Protein AF-A0A0M3KJA6-F1 (afdb_monomer_lite)

Secondary structure (DSSP, 8-state):
--S--B-TTS-BSS--GGGGHHHHHHHHHHHTTS-TTSEEEETTEEEE-GGGG---TTHHHHHHHHHHTSTT--HHHHHHHHHHHHHHHT--

Radius of gyration: 15.73 Å; chains: 1; bounding box: 39×38×36 Å

Structure (mmCIF, N/CA/C/O backbone):
data_AF-A0A0M3KJA6-F1
#
_entry.id   AF-A0A0M3KJA6-F1
#
loop_
_atom_site.group_PDB
_atom_site.id
_atom_site.type_symbol
_atom_site.label_atom_id
_atom_site.label_alt_id
_atom_site.label_comp_id
_atom_site.label_asym_id
_atom_site.label_entity_id
_atom_site.label_seq_id
_atom_site.pdbx_PDB_ins_code
_atom_site.Cartn_x
_atom_site.Cartn_y
_atom_site.Cartn_z
_atom_site.occupancy
_atom_site.B_iso_or_equiv
_atom_site.auth_seq_id
_atom_site.auth_comp_id
_atom_site.auth_asym_id
_atom_site.auth_atom_id
_atom_site.pdbx_PDB_model_num
ATOM 1 N N . MET A 1 1 ? 0.710 10.477 2.610 1.00 83.56 1 MET A N 1
ATOM 2 C CA . MET A 1 1 ? 0.606 9.178 3.312 1.00 83.56 1 MET A CA 1
ATOM 3 C C . MET A 1 1 ? 0.360 9.457 4.786 1.00 83.56 1 MET A C 1
ATOM 5 O O . MET A 1 1 ? 1.062 10.300 5.327 1.00 83.56 1 MET A O 1
ATOM 9 N N . ASN A 1 2 ? -0.626 8.812 5.413 1.00 89.94 2 ASN A N 1
ATOM 10 C CA . ASN A 1 2 ? -0.888 8.951 6.849 1.00 89.94 2 ASN A CA 1
ATOM 11 C C . ASN A 1 2 ? -0.806 7.572 7.518 1.00 89.94 2 ASN A C 1
ATOM 13 O O . ASN A 1 2 ? -1.719 6.770 7.368 1.00 89.94 2 ASN A O 1
ATOM 17 N N . LEU A 1 3 ? 0.293 7.307 8.227 1.00 90.25 3 LEU A N 1
ATOM 18 C CA . LEU A 1 3 ? 0.541 6.033 8.919 1.00 90.25 3 LEU A CA 1
ATOM 19 C C . LEU A 1 3 ? -0.033 5.997 10.341 1.00 90.25 3 LEU A C 1
ATOM 21 O O . LEU A 1 3 ? -0.015 4.955 10.983 1.00 90.25 3 LEU A O 1
ATOM 25 N N . PHE A 1 4 ? -0.512 7.137 10.841 1.00 94.06 4 PHE A N 1
ATOM 26 C CA . PHE A 1 4 ? -0.905 7.324 12.238 1.00 94.06 4 PHE A CA 1
ATOM 27 C C . PHE A 1 4 ? -2.393 7.642 12.372 1.00 94.06 4 PHE A C 1
ATOM 29 O O . PHE A 1 4 ? -2.821 8.224 13.369 1.00 94.06 4 PHE A O 1
ATOM 36 N N . LEU A 1 5 ? -3.184 7.293 11.353 1.00 93.25 5 LEU A N 1
ATOM 37 C CA . LEU A 1 5 ? -4.629 7.438 11.405 1.00 93.25 5 LEU A CA 1
ATOM 38 C C . LEU A 1 5 ? -5.176 6.578 12.548 1.00 93.25 5 LEU A C 1
ATOM 40 O O . LEU A 1 5 ? -4.901 5.378 12.620 1.00 93.25 5 LEU A O 1
ATOM 44 N N . LYS A 1 6 ? -5.934 7.216 13.440 1.00 93.75 6 LYS A N 1
ATOM 45 C CA . LYS A 1 6 ? -6.553 6.564 14.590 1.00 93.75 6 LYS A CA 1
ATOM 46 C C . LYS A 1 6 ? -8.046 6.373 14.375 1.00 93.75 6 LYS A C 1
ATOM 48 O O . LYS A 1 6 ? -8.716 7.262 13.848 1.00 93.75 6 LYS A O 1
ATOM 53 N N . ARG A 1 7 ? -8.546 5.237 14.853 1.00 93.88 7 ARG A N 1
ATOM 54 C CA . ARG A 1 7 ? -9.969 4.961 15.059 1.00 93.88 7 ARG A CA 1
ATOM 55 C C . ARG A 1 7 ? -10.495 5.726 16.273 1.00 93.88 7 ARG A C 1
ATOM 57 O O . ARG A 1 7 ? -9.735 6.257 17.084 1.00 93.88 7 ARG A O 1
ATOM 64 N N . SER A 1 8 ? -11.818 5.741 16.424 1.00 96.12 8 SER A N 1
ATOM 65 C CA . SER A 1 8 ? -12.500 6.334 17.584 1.00 96.12 8 SER A CA 1
ATOM 66 C C . SER A 1 8 ? -12.126 5.680 18.920 1.00 96.12 8 SER A C 1
ATOM 68 O O . SER A 1 8 ? -12.278 6.302 19.964 1.00 96.12 8 SER A O 1
ATOM 70 N N . ASP A 1 9 ? -11.634 4.441 18.896 1.00 95.50 9 ASP A N 1
ATOM 71 C CA . ASP A 1 9 ? -11.185 3.672 20.063 1.00 95.50 9 ASP A CA 1
ATOM 72 C C . ASP A 1 9 ? -9.681 3.845 20.373 1.00 95.50 9 ASP A C 1
ATOM 74 O O . ASP A 1 9 ? -9.120 3.089 21.162 1.00 95.50 9 ASP A O 1
ATOM 78 N N . ASN A 1 10 ? -9.018 4.840 19.767 1.00 93.00 10 ASN A N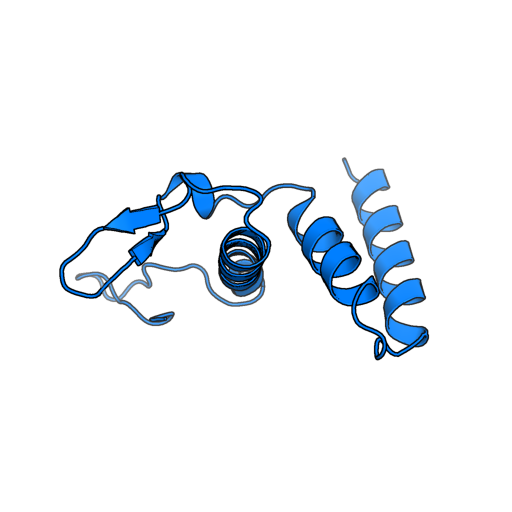 1
ATOM 79 C CA . ASN A 1 10 ? -7.576 5.101 19.868 1.00 93.00 10 ASN A CA 1
ATOM 80 C C . ASN A 1 10 ? -6.652 4.005 19.301 1.00 93.00 10 ASN A C 1
ATOM 82 O O . ASN A 1 10 ? -5.433 4.106 19.475 1.00 93.00 10 ASN A O 1
ATOM 86 N N . THR A 1 11 ? -7.177 3.011 18.582 1.00 92.88 11 THR A N 1
ATOM 87 C CA . THR A 1 11 ? -6.353 2.050 17.833 1.00 92.88 11 THR A CA 1
ATOM 88 C C . THR A 1 11 ? -5.898 2.627 16.491 1.00 92.88 11 THR A C 1
ATOM 90 O O . THR A 1 11 ? -6.492 3.575 15.968 1.00 92.88 11 THR A O 1
ATOM 93 N N . TYR A 1 12 ? -4.808 2.091 15.936 1.00 92.81 12 TYR A N 1
ATOM 94 C CA . TYR A 1 12 ? -4.312 2.497 14.621 1.00 92.81 12 TYR A CA 1
ATOM 95 C C . TYR A 1 12 ? -5.033 1.740 13.507 1.00 92.81 12 TYR A C 1
ATOM 97 O O . TYR A 1 12 ? -5.208 0.527 13.580 1.00 92.81 12 TYR A O 1
ATOM 105 N N . GLU A 1 13 ? -5.394 2.461 12.447 1.00 90.94 13 GLU A N 1
ATOM 106 C CA . GLU A 1 13 ? -5.968 1.883 11.222 1.00 90.94 13 GLU A CA 1
ATOM 107 C C . GLU A 1 13 ? -4.957 1.056 10.417 1.00 90.94 13 GLU A C 1
ATOM 109 O O . GLU A 1 13 ? -5.330 0.201 9.618 1.00 90.94 13 GLU A O 1
ATOM 114 N N . TRP A 1 14 ? -3.664 1.320 10.611 1.00 90.75 14 TRP A N 1
ATOM 115 C CA . TRP A 1 14 ? -2.582 0.714 9.849 1.00 90.75 14 TRP A CA 1
ATOM 116 C C . TRP A 1 14 ? -1.616 -0.039 10.774 1.00 90.75 14 TRP A C 1
ATOM 118 O O . TRP A 1 14 ? -1.217 0.525 11.795 1.00 90.75 14 TRP A O 1
ATOM 128 N N . PRO A 1 15 ? -1.192 -1.273 10.429 1.00 89.75 15 PRO A N 1
ATOM 129 C CA . PRO A 1 15 ? -0.284 -2.066 11.264 1.00 89.75 15 PRO A CA 1
ATOM 130 C C . PRO A 1 15 ? 1.111 -1.440 11.438 1.00 89.75 15 PRO A C 1
ATOM 132 O O . PRO A 1 15 ? 1.732 -1.607 12.486 1.00 89.75 15 PRO A O 1
ATOM 135 N N . GLY A 1 16 ? 1.597 -0.674 10.455 1.00 88.62 16 GLY A N 1
ATOM 136 C CA . GLY A 1 16 ? 2.876 0.038 10.540 1.00 88.62 16 GLY A CA 1
ATOM 137 C C . GLY A 1 16 ? 4.118 -0.847 10.364 1.00 88.62 16 GLY A C 1
ATOM 138 O O . GLY A 1 16 ? 4.064 -1.936 9.803 1.00 88.62 16 GLY A O 1
ATOM 139 N N . TYR A 1 17 ? 5.275 -0.360 10.825 1.00 88.94 17 TYR A N 1
ATOM 140 C CA . TYR A 1 17 ? 6.559 -1.080 10.779 1.00 88.94 17 TYR A CA 1
ATOM 141 C C . TYR A 1 17 ? 6.913 -1.636 9.384 1.00 88.94 17 TYR A C 1
ATOM 143 O O . TYR A 1 17 ? 6.976 -0.874 8.417 1.00 88.94 17 TYR A O 1
ATOM 151 N N . GLY A 1 18 ? 7.171 -2.945 9.279 1.00 83.25 18 GLY A N 1
ATOM 152 C CA . GLY A 1 18 ? 7.508 -3.623 8.028 1.00 83.25 18 GLY A CA 1
ATOM 153 C C . GLY A 1 18 ? 6.386 -3.566 6.993 1.00 83.25 18 GLY A C 1
ATOM 154 O O . GLY A 1 18 ? 6.671 -3.530 5.801 1.00 83.25 18 GLY A O 1
ATOM 155 N N . ASP A 1 19 ? 5.125 -3.442 7.415 1.00 86.44 19 ASP A N 1
ATOM 156 C CA . ASP A 1 19 ? 3.987 -3.366 6.496 1.00 86.44 19 ASP A CA 1
ATOM 157 C C . ASP A 1 19 ? 3.957 -2.070 5.691 1.00 86.44 19 ASP A C 1
ATOM 159 O O . ASP A 1 19 ? 3.352 -2.026 4.621 1.00 86.44 19 ASP A O 1
ATOM 163 N N . ASN A 1 20 ? 4.691 -1.039 6.119 1.00 89.50 20 ASN A N 1
ATOM 164 C CA . ASN A 1 20 ? 4.861 0.191 5.343 1.00 89.50 20 ASN A CA 1
ATOM 165 C C . ASN A 1 20 ? 5.441 -0.075 3.944 1.00 89.50 20 ASN A C 1
ATOM 167 O O . ASN A 1 20 ? 5.208 0.711 3.025 1.00 89.50 20 ASN A O 1
ATOM 171 N N . ILE A 1 21 ? 6.143 -1.199 3.756 1.00 86.81 21 ILE A N 1
ATOM 172 C CA . ILE A 1 21 ? 6.696 -1.612 2.465 1.00 86.81 21 ILE A CA 1
ATOM 173 C C . ILE A 1 21 ? 5.614 -1.789 1.385 1.00 86.81 21 ILE A C 1
ATOM 175 O O . ILE A 1 21 ? 5.863 -1.500 0.217 1.00 86.81 21 ILE A O 1
ATOM 179 N N . ARG A 1 22 ? 4.383 -2.156 1.780 1.00 88.12 22 ARG A N 1
ATOM 180 C CA . ARG A 1 22 ? 3.219 -2.304 0.886 1.00 88.12 22 ARG A CA 1
ATOM 181 C C . ARG A 1 22 ? 2.841 -0.982 0.212 1.00 88.12 22 ARG A C 1
ATOM 183 O O . ARG A 1 22 ? 2.337 -0.967 -0.905 1.00 88.12 22 ARG A O 1
ATOM 190 N N . ILE A 1 23 ? 3.104 0.146 0.876 1.00 90.69 23 ILE A N 1
ATOM 191 C CA . ILE A 1 23 ? 2.807 1.470 0.321 1.00 90.69 23 ILE A CA 1
ATOM 192 C C . ILE A 1 23 ? 3.816 1.826 -0.769 1.00 90.69 23 ILE A C 1
ATOM 194 O O . ILE A 1 23 ? 3.433 2.322 -1.827 1.00 90.69 23 ILE A O 1
ATOM 198 N N . PHE A 1 24 ? 5.099 1.545 -0.537 1.00 88.25 24 PHE A N 1
ATOM 199 C CA . PHE A 1 24 ? 6.139 1.756 -1.544 1.00 88.25 24 PHE A CA 1
ATOM 200 C C . PHE A 1 24 ? 5.943 0.850 -2.755 1.00 88.25 24 PHE A C 1
ATOM 202 O O . PHE A 1 24 ? 6.060 1.320 -3.883 1.00 88.25 24 PHE A O 1
ATOM 209 N N . ASP A 1 25 ? 5.562 -0.406 -2.530 1.00 86.31 25 ASP A N 1
ATOM 210 C CA . ASP A 1 25 ? 5.172 -1.325 -3.595 1.00 86.31 25 ASP A CA 1
ATOM 211 C C . ASP A 1 25 ? 4.081 -0.743 -4.505 1.00 86.31 25 ASP A C 1
ATOM 213 O O . ASP A 1 25 ? 4.229 -0.703 -5.729 1.00 86.31 25 ASP A O 1
ATOM 217 N N . TRP A 1 26 ? 3.004 -0.230 -3.902 1.00 88.56 26 TRP A N 1
ATOM 218 C CA . TRP A 1 26 ? 1.906 0.388 -4.638 1.00 88.56 26 TRP A CA 1
ATOM 219 C C . TRP A 1 26 ? 2.360 1.618 -5.435 1.00 88.56 26 TRP A C 1
ATOM 221 O O . TRP A 1 26 ? 1.995 1.770 -6.603 1.00 88.56 26 TRP A O 1
ATOM 231 N N . ILE A 1 27 ? 3.193 2.478 -4.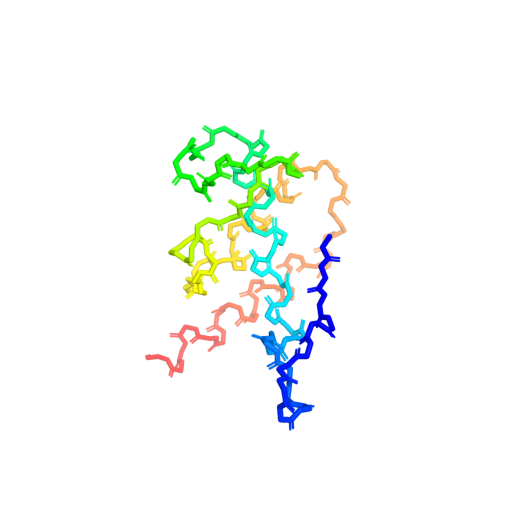838 1.00 88.75 27 ILE A N 1
ATOM 232 C CA . ILE A 1 27 ? 3.753 3.653 -5.522 1.00 88.75 27 ILE A CA 1
ATOM 233 C C . ILE A 1 27 ? 4.581 3.223 -6.739 1.00 88.75 27 ILE A C 1
ATOM 235 O O . ILE A 1 27 ? 4.410 3.788 -7.819 1.00 88.75 27 ILE A O 1
ATOM 239 N N . ILE A 1 28 ? 5.445 2.216 -6.591 1.00 85.19 28 ILE A N 1
ATOM 240 C CA . ILE A 1 28 ? 6.302 1.721 -7.674 1.00 85.19 28 ILE A CA 1
ATOM 241 C C . ILE A 1 28 ? 5.448 1.176 -8.825 1.00 85.19 28 ILE A C 1
ATOM 243 O O . ILE A 1 28 ? 5.614 1.631 -9.955 1.00 85.19 28 ILE A O 1
ATOM 247 N N . ARG A 1 29 ? 4.464 0.310 -8.540 1.00 84.12 29 ARG A N 1
ATOM 248 C CA . ARG A 1 29 ? 3.536 -0.251 -9.550 1.00 84.12 29 ARG A CA 1
ATOM 249 C C . ARG A 1 29 ? 2.778 0.827 -10.327 1.00 84.12 29 ARG A C 1
ATOM 251 O O . ARG A 1 29 ? 2.504 0.683 -11.518 1.00 84.12 29 ARG A O 1
ATOM 258 N N . ARG A 1 30 ? 2.440 1.933 -9.659 1.00 87.62 30 ARG A N 1
ATOM 259 C CA . ARG A 1 30 ? 1.781 3.095 -10.272 1.00 87.62 30 ARG A CA 1
ATOM 260 C C . ARG A 1 30 ? 2.718 3.888 -11.186 1.00 87.62 30 ARG A C 1
ATOM 262 O O . ARG A 1 30 ? 2.255 4.405 -12.201 1.00 87.62 30 ARG A O 1
ATOM 269 N N . LEU A 1 31 ? 3.998 4.001 -10.833 1.00 85.56 31 LEU A N 1
ATOM 270 C CA . LEU A 1 31 ? 5.002 4.725 -11.619 1.00 85.56 31 LEU A CA 1
ATOM 271 C C . LEU A 1 31 ? 5.504 3.921 -12.822 1.00 85.56 31 LEU A C 1
ATOM 273 O O . LEU A 1 31 ? 5.777 4.513 -13.862 1.00 85.56 31 LEU A O 1
ATOM 277 N N . THR A 1 32 ? 5.583 2.592 -12.716 1.00 80.12 32 THR A N 1
ATOM 278 C CA . THR A 1 32 ? 6.043 1.723 -13.816 1.00 80.12 32 THR A CA 1
ATOM 279 C C . THR A 1 32 ? 4.958 1.375 -14.829 1.00 80.12 32 THR A C 1
ATOM 281 O O . THR A 1 32 ? 5.229 0.687 -15.804 1.00 80.12 32 THR A O 1
ATOM 284 N N . ALA A 1 33 ? 3.745 1.906 -14.640 1.00 66.44 33 ALA A N 1
ATOM 285 C CA . ALA A 1 33 ? 2.576 1.713 -15.499 1.00 66.44 33 ALA A CA 1
ATOM 286 C C . ALA A 1 33 ? 2.091 0.255 -15.645 1.00 66.44 33 ALA A C 1
ATOM 288 O O . ALA A 1 33 ? 1.230 0.001 -16.491 1.00 66.44 33 ALA A O 1
ATOM 289 N N . ASP A 1 34 ? 2.559 -0.662 -14.789 1.00 65.44 34 ASP A N 1
ATOM 290 C CA . ASP A 1 34 ? 2.164 -2.077 -14.809 1.00 65.44 34 ASP A CA 1
ATOM 291 C C . ASP A 1 34 ? 0.682 -2.273 -14.461 1.00 65.44 34 ASP A C 1
ATOM 293 O O . ASP A 1 34 ? 0.032 -3.177 -14.982 1.00 65.44 34 ASP A O 1
ATOM 297 N N . GLU A 1 35 ? 0.100 -1.405 -13.622 1.00 66.44 35 GLU A N 1
ATOM 298 C CA . GLU A 1 35 ? -1.280 -1.582 -13.163 1.00 66.44 35 GLU A CA 1
ATOM 299 C C . GLU A 1 35 ? -2.055 -0.262 -13.018 1.00 66.44 35 GLU A C 1
ATOM 301 O O . GLU A 1 35 ? -1.966 0.461 -12.020 1.00 66.44 35 GLU A O 1
ATOM 306 N N . LYS A 1 36 ? -2.896 0.040 -14.016 1.00 69.38 36 LYS A N 1
ATOM 307 C CA . LYS A 1 36 ? -3.734 1.255 -14.039 1.00 69.38 36 LYS A CA 1
ATOM 308 C C . LYS A 1 36 ? -4.927 1.205 -13.071 1.00 69.38 36 LYS A C 1
ATOM 310 O O . LYS A 1 36 ? -5.408 2.263 -12.672 1.00 69.38 36 LYS A O 1
ATOM 315 N N . ASN A 1 37 ? -5.350 0.011 -12.642 1.00 79.94 37 ASN A N 1
ATOM 316 C CA . ASN A 1 37 ? -6.557 -0.219 -11.832 1.00 79.94 37 ASN A CA 1
ATOM 317 C C . ASN A 1 37 ? -6.292 -0.417 -10.327 1.00 79.94 37 ASN A C 1
ATOM 319 O O . ASN A 1 37 ? -7.088 -1.033 -9.634 1.00 79.94 37 ASN A O 1
ATOM 323 N N . THR A 1 38 ? -5.195 0.120 -9.796 1.00 87.75 38 THR A N 1
ATOM 324 C CA . THR A 1 38 ? -4.835 -0.003 -8.368 1.00 87.75 38 THR A CA 1
ATOM 325 C C . THR A 1 38 ? -5.309 1.167 -7.507 1.00 87.75 38 THR A C 1
ATOM 327 O O . THR A 1 38 ? -4.993 1.224 -6.319 1.00 87.75 38 THR A O 1
ATOM 330 N N . ALA A 1 39 ? -6.027 2.132 -8.089 1.00 92.25 39 ALA A N 1
ATOM 331 C CA . ALA A 1 39 ? -6.394 3.379 -7.430 1.00 92.25 39 ALA A CA 1
ATOM 332 C C . ALA A 1 39 ? -7.851 3.778 -7.688 1.00 92.25 39 ALA A C 1
ATOM 334 O O . ALA A 1 39 ? -8.459 3.374 -8.679 1.00 92.25 39 ALA A O 1
ATOM 335 N N . VAL A 1 40 ? -8.386 4.609 -6.799 1.00 93.31 40 VAL A N 1
ATOM 336 C CA . VAL A 1 40 ? -9.687 5.269 -6.909 1.00 93.31 40 VAL A CA 1
ATOM 337 C C . VAL A 1 40 ? -9.459 6.776 -6.978 1.00 93.31 40 VAL A C 1
ATOM 339 O O . VAL A 1 40 ? -8.610 7.315 -6.262 1.00 93.31 40 VAL A O 1
ATOM 342 N N . ILE A 1 41 ? -10.201 7.464 -7.848 1.00 94.00 41 ILE A N 1
ATOM 343 C CA . ILE A 1 41 ? -10.156 8.926 -7.948 1.00 94.00 41 ILE A CA 1
ATOM 344 C C . ILE A 1 41 ? -10.964 9.521 -6.801 1.00 94.00 41 ILE A C 1
ATOM 346 O O . ILE A 1 41 ? -12.132 9.192 -6.613 1.00 94.00 41 ILE A O 1
ATOM 350 N N . THR A 1 42 ? -10.344 10.434 -6.063 1.00 95.44 42 THR A N 1
ATOM 351 C CA . THR A 1 42 ? -10.980 11.216 -5.002 1.00 95.44 42 THR A CA 1
ATOM 352 C C . THR A 1 42 ? -10.640 12.701 -5.175 1.00 95.44 42 THR A C 1
ATOM 354 O O . THR A 1 42 ? -9.699 13.027 -5.905 1.00 95.44 42 THR A O 1
ATOM 357 N N . PRO A 1 43 ? -11.338 13.626 -4.492 1.00 97.69 43 PRO A N 1
ATOM 358 C CA . PRO A 1 43 ? -10.998 15.051 -4.536 1.00 97.69 43 PRO A CA 1
ATOM 359 C C . PRO A 1 43 ? -9.569 15.378 -4.074 1.00 97.69 43 PRO A C 1
ATOM 361 O O . PRO A 1 43 ? -9.015 16.390 -4.488 1.00 97.69 43 PRO A O 1
ATOM 364 N N . ILE A 1 44 ? -8.956 14.521 -3.247 1.00 94.38 44 ILE A N 1
ATOM 365 C CA . ILE A 1 44 ? -7.563 14.674 -2.790 1.00 94.38 44 ILE A CA 1
ATOM 366 C C . ILE A 1 44 ? -6.552 13.941 -3.687 1.00 94.38 44 ILE A C 1
ATOM 368 O O . ILE A 1 44 ? -5.381 13.814 -3.334 1.00 94.38 44 ILE A O 1
ATOM 372 N N . GLY A 1 45 ? -6.996 13.449 -4.846 1.00 93.00 45 GLY A N 1
ATOM 373 C CA . GLY A 1 45 ? -6.184 12.705 -5.800 1.00 93.00 45 GLY A CA 1
ATOM 374 C C . GLY A 1 45 ? -6.454 11.202 -5.773 1.00 93.00 45 GLY A C 1
ATOM 375 O O . GLY A 1 45 ? -7.554 10.745 -5.457 1.00 93.00 45 GLY A O 1
ATOM 376 N N . LEU A 1 46 ? -5.449 10.425 -6.169 1.00 92.62 46 LEU A N 1
ATOM 377 C CA . LEU A 1 46 ? -5.557 8.976 -6.321 1.00 92.62 46 LEU A CA 1
ATOM 378 C C . LEU A 1 46 ? -5.223 8.266 -5.012 1.00 92.62 46 LEU A C 1
ATOM 380 O O . LEU A 1 46 ? -4.120 8.411 -4.488 1.00 92.62 46 LEU A O 1
ATOM 384 N N . ILE A 1 47 ? -6.171 7.476 -4.519 1.00 93.31 47 ILE A N 1
ATOM 385 C CA . ILE A 1 47 ? -6.027 6.673 -3.300 1.00 93.31 47 ILE A CA 1
ATOM 386 C C . ILE A 1 47 ? -5.960 5.196 -3.697 1.00 93.31 47 ILE A C 1
ATOM 388 O O . ILE A 1 47 ? -6.688 4.805 -4.612 1.00 93.31 47 ILE A O 1
ATOM 392 N N . PRO A 1 48 ? -5.113 4.365 -3.064 1.00 92.25 48 PRO A N 1
ATOM 393 C CA . PRO A 1 48 ? -5.087 2.933 -3.335 1.00 92.25 48 PRO A CA 1
ATOM 394 C C . PRO A 1 48 ? -6.453 2.278 -3.105 1.00 92.25 48 PRO A C 1
ATOM 396 O O . PRO A 1 48 ? -7.155 2.590 -2.144 1.00 92.25 48 PRO A O 1
ATOM 399 N N . GLN A 1 49 ? -6.805 1.330 -3.972 1.00 91.75 49 GLN A N 1
ATOM 400 C CA . GLN A 1 49 ? -7.855 0.359 -3.668 1.00 91.75 49 GLN A CA 1
ATOM 401 C C . GLN A 1 49 ? -7.366 -0.597 -2.577 1.00 91.75 49 GLN A C 1
ATOM 403 O O . GLN A 1 49 ? -6.179 -0.911 -2.518 1.00 91.75 49 GLN A O 1
ATOM 408 N N . GLU A 1 50 ? -8.276 -1.113 -1.754 1.00 87.50 50 GLU A N 1
ATOM 409 C CA . GLU A 1 50 ? -7.930 -2.030 -0.658 1.00 87.50 50 GLU A CA 1
ATOM 410 C C . GLU A 1 50 ? -7.172 -3.273 -1.153 1.00 87.50 50 GLU A C 1
ATOM 412 O O .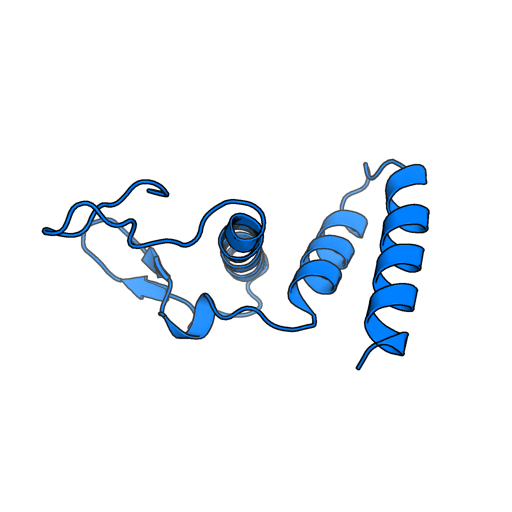 GLU A 1 50 ? -6.127 -3.627 -0.607 1.00 87.50 50 GLU A O 1
ATOM 417 N N . ALA A 1 51 ? -7.619 -3.864 -2.267 1.00 85.50 51 ALA A N 1
ATOM 418 C CA . ALA A 1 51 ? -6.953 -5.001 -2.904 1.00 85.50 51 ALA A CA 1
ATOM 419 C C . ALA A 1 51 ? -5.512 -4.689 -3.350 1.00 85.50 51 ALA A C 1
ATOM 421 O O . ALA A 1 51 ? -4.667 -5.576 -3.395 1.00 85.50 51 ALA A O 1
ATOM 422 N N . ALA A 1 52 ? -5.197 -3.424 -3.644 1.00 86.94 52 ALA A N 1
ATOM 423 C CA . ALA A 1 52 ? -3.860 -3.027 -4.072 1.00 86.94 52 ALA A CA 1
ATOM 424 C C . ALA A 1 52 ? -2.846 -2.963 -2.914 1.00 86.94 52 ALA A C 1
ATOM 426 O O . ALA A 1 52 ? -1.646 -2.902 -3.176 1.00 86.94 52 ALA A O 1
ATOM 427 N N . MET A 1 53 ? -3.326 -2.992 -1.663 1.00 86.56 53 MET A N 1
ATOM 428 C CA . MET A 1 53 ? -2.533 -2.885 -0.431 1.00 86.56 53 MET A CA 1
ATOM 429 C C . MET A 1 53 ? -2.301 -4.234 0.272 1.00 86.56 53 MET A C 1
ATOM 431 O O . MET A 1 53 ? -1.764 -4.267 1.385 1.00 86.56 53 MET A O 1
ATOM 435 N N . GLN A 1 54 ? -2.712 -5.348 -0.338 1.00 81.62 54 GLN A N 1
ATOM 436 C CA . GLN A 1 54 ? -2.489 -6.689 0.204 1.00 81.62 54 GLN A CA 1
ATOM 437 C C . GLN A 1 54 ? -1.004 -7.074 0.141 1.00 81.62 54 GLN A C 1
ATOM 439 O O . GLN A 1 54 ? -0.287 -6.704 -0.789 1.00 81.62 54 GLN A O 1
ATOM 444 N N . LEU A 1 55 ? -0.528 -7.785 1.171 1.00 71.56 55 LEU A N 1
ATOM 445 C CA . LEU A 1 55 ? 0.837 -8.304 1.187 1.00 71.56 55 LEU A CA 1
ATOM 446 C C . LEU A 1 55 ? 0.886 -9.564 0.339 1.00 71.56 55 LEU A C 1
ATOM 448 O O . LEU A 1 55 ? 0.317 -10.586 0.712 1.00 71.56 55 LEU A O 1
ATOM 452 N N . GLU A 1 56 ? 1.606 -9.487 -0.767 1.00 69.06 56 GLU A N 1
ATOM 453 C CA . GLU A 1 56 ? 1.895 -10.647 -1.590 1.00 69.06 56 GLU A CA 1
ATOM 454 C C . GLU A 1 56 ? 3.240 -11.237 -1.164 1.00 69.06 56 GLU A C 1
ATOM 456 O O . GLU A 1 56 ? 4.181 -10.511 -0.829 1.00 69.06 56 GLU A O 1
ATOM 461 N N . LEU A 1 57 ? 3.382 -12.564 -1.239 1.00 66.38 57 LEU A N 1
ATOM 462 C CA . LEU A 1 57 ? 4.653 -13.243 -0.938 1.00 66.38 57 LEU A CA 1
ATOM 463 C C . LEU A 1 57 ? 5.818 -12.691 -1.789 1.00 66.38 57 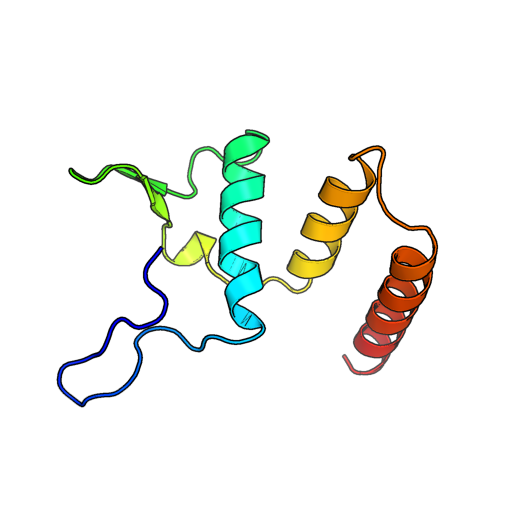LEU A C 1
ATOM 465 O O . LEU A 1 57 ? 6.984 -12.767 -1.406 1.00 66.38 57 LEU A O 1
ATOM 469 N N . ASN A 1 58 ? 5.503 -12.119 -2.953 1.00 66.81 58 ASN A N 1
ATOM 470 C CA . ASN A 1 58 ? 6.466 -11.544 -3.882 1.00 66.81 58 ASN A CA 1
ATOM 471 C C . ASN A 1 58 ? 6.704 -10.030 -3.713 1.00 66.81 58 ASN A C 1
ATOM 473 O O . ASN A 1 58 ? 7.551 -9.511 -4.435 1.00 66.81 58 ASN A O 1
ATOM 477 N N . THR A 1 59 ? 6.045 -9.326 -2.779 1.00 73.94 59 THR A N 1
ATOM 478 C CA . THR A 1 59 ? 6.188 -7.863 -2.619 1.00 73.94 59 THR A CA 1
ATOM 479 C C . THR A 1 59 ? 7.648 -7.451 -2.440 1.00 73.94 59 THR A C 1
ATOM 481 O O . THR A 1 59 ? 8.141 -6.571 -3.141 1.00 73.94 59 THR A O 1
ATOM 484 N N . ALA A 1 60 ? 8.372 -8.132 -1.549 1.00 72.88 60 ALA A N 1
ATOM 485 C CA . ALA A 1 60 ? 9.775 -7.825 -1.295 1.00 72.88 60 ALA A CA 1
ATOM 486 C C . ALA A 1 60 ? 10.647 -8.065 -2.540 1.00 72.88 60 ALA A C 1
ATOM 488 O O . ALA A 1 60 ? 11.486 -7.234 -2.876 1.00 72.88 60 ALA A O 1
ATOM 489 N N . ARG A 1 61 ? 10.404 -9.171 -3.260 1.00 71.06 61 ARG A N 1
ATOM 490 C CA . ARG A 1 61 ? 11.113 -9.507 -4.503 1.00 71.06 61 ARG A CA 1
ATOM 491 C C . ARG A 1 61 ? 10.867 -8.461 -5.588 1.00 71.06 61 ARG A C 1
ATOM 493 O O . ARG A 1 61 ? 11.814 -8.044 -6.232 1.00 71.06 61 ARG A O 1
ATOM 500 N N . ARG A 1 62 ? 9.624 -8.018 -5.766 1.00 74.69 62 ARG A N 1
ATOM 501 C CA . ARG A 1 62 ? 9.261 -7.031 -6.789 1.00 74.69 62 ARG A CA 1
ATOM 502 C C . ARG A 1 6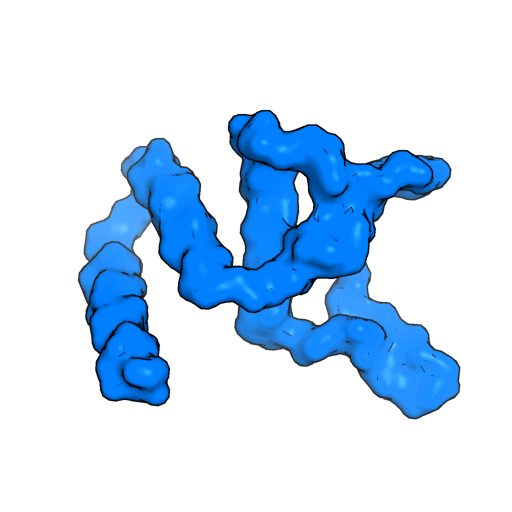2 ? 9.935 -5.687 -6.538 1.00 74.69 62 ARG A C 1
ATOM 504 O O . ARG A 1 62 ? 10.559 -5.137 -7.435 1.00 74.69 62 ARG A O 1
ATOM 511 N N . ILE A 1 63 ? 9.862 -5.184 -5.304 1.00 76.69 63 ILE A N 1
ATOM 512 C CA . ILE A 1 63 ? 10.562 -3.946 -4.928 1.00 76.69 63 ILE A CA 1
ATOM 513 C C . ILE A 1 63 ? 12.056 -4.094 -5.186 1.00 76.69 63 ILE A C 1
ATOM 515 O O . ILE A 1 63 ? 12.680 -3.177 -5.710 1.00 76.69 63 ILE A O 1
ATOM 519 N N . TYR A 1 64 ? 12.610 -5.253 -4.841 1.00 74.75 64 TYR A N 1
ATOM 520 C CA . TYR A 1 64 ? 14.010 -5.554 -5.061 1.00 74.75 64 TYR A CA 1
ATOM 521 C C . TYR A 1 64 ? 14.390 -5.564 -6.552 1.00 74.75 64 TYR A C 1
ATOM 523 O O . TYR A 1 64 ? 15.347 -4.902 -6.932 1.00 74.75 64 TYR A O 1
ATOM 531 N N . GLU A 1 65 ? 13.623 -6.234 -7.414 1.00 73.94 65 GLU A N 1
ATOM 532 C CA . GLU A 1 65 ? 13.836 -6.274 -8.869 1.00 73.94 65 GLU A CA 1
ATOM 533 C C . GLU A 1 65 ? 13.771 -4.876 -9.497 1.00 73.94 65 GLU A C 1
ATOM 535 O O . GLU A 1 65 ? 14.667 -4.488 -10.251 1.00 73.94 65 GLU A O 1
ATOM 540 N N . HIS A 1 66 ? 12.760 -4.081 -9.133 1.00 73.88 66 HIS A N 1
ATOM 541 C CA . HIS A 1 66 ? 12.654 -2.685 -9.563 1.00 73.88 66 HIS A CA 1
ATOM 542 C C . HIS A 1 66 ? 13.840 -1.850 -9.094 1.00 73.88 66 HIS A C 1
ATOM 544 O O . HIS A 1 66 ? 14.356 -1.025 -9.848 1.00 73.88 66 HIS A O 1
ATOM 550 N N . ALA A 1 67 ? 14.282 -2.065 -7.859 1.00 71.88 67 ALA A N 1
ATOM 551 C CA . ALA A 1 67 ? 15.409 -1.347 -7.303 1.00 71.88 67 ALA A CA 1
ATOM 552 C C . ALA A 1 67 ? 16.732 -1.784 -7.967 1.00 71.88 67 ALA A C 1
ATOM 554 O O . ALA A 1 67 ? 17.574 -0.931 -8.215 1.00 71.88 67 ALA A O 1
ATOM 555 N N . MET A 1 68 ? 16.915 -3.061 -8.321 1.00 67.75 68 MET A N 1
ATOM 556 C CA . MET A 1 68 ? 18.111 -3.564 -9.022 1.00 67.75 68 MET A CA 1
ATOM 557 C C . MET A 1 68 ? 18.207 -3.077 -10.468 1.00 67.75 68 MET A C 1
ATOM 559 O O . MET A 1 68 ? 19.304 -2.973 -11.014 1.00 67.75 68 MET A O 1
ATOM 563 N N . GLY A 1 69 ? 17.076 -2.716 -11.078 1.00 65.12 69 GLY A N 1
ATOM 564 C CA . GLY A 1 69 ? 17.055 -1.933 -12.314 1.00 65.12 69 GLY A CA 1
ATOM 565 C C . GLY A 1 69 ? 17.587 -0.501 -12.144 1.00 65.12 69 GLY A C 1
ATOM 566 O O . GLY A 1 69 ? 17.905 0.150 -13.139 1.00 65.12 69 GLY A O 1
ATOM 567 N N . ALA A 1 70 ? 17.714 0.001 -10.909 1.00 60.84 70 ALA A N 1
ATOM 568 C CA . ALA A 1 70 ? 18.348 1.277 -10.610 1.00 60.84 70 ALA A CA 1
ATOM 569 C C . ALA A 1 70 ? 19.858 1.081 -10.422 1.00 60.84 70 ALA A C 1
ATOM 571 O O . ALA A 1 70 ? 20.316 0.303 -9.589 1.00 60.84 70 ALA A O 1
ATOM 572 N N . SER A 1 71 ? 20.651 1.846 -11.168 1.00 54.09 71 SER A N 1
ATOM 573 C CA . SER A 1 71 ? 22.104 1.691 -11.345 1.00 54.09 71 SER A CA 1
ATOM 574 C C . SER A 1 71 ? 22.974 1.776 -10.074 1.00 54.09 71 SER A C 1
ATOM 576 O O . SER A 1 71 ? 24.193 1.689 -10.181 1.00 54.09 71 SER A O 1
ATOM 578 N N . ASN A 1 72 ? 22.386 1.972 -8.889 1.00 59.56 72 ASN A N 1
ATOM 579 C CA . ASN A 1 72 ? 23.068 2.369 -7.655 1.00 59.56 72 ASN A CA 1
ATOM 580 C C . ASN A 1 72 ? 22.787 1.460 -6.442 1.00 59.56 72 ASN A C 1
ATOM 582 O O . ASN A 1 72 ? 22.939 1.916 -5.308 1.00 59.56 72 ASN A O 1
ATOM 586 N N . ILE A 1 73 ? 22.398 0.192 -6.622 1.00 61.38 73 ILE A N 1
ATOM 587 C CA . ILE A 1 73 ? 22.280 -0.718 -5.469 1.00 61.38 73 ILE A CA 1
ATOM 588 C C . ILE A 1 73 ? 23.663 -1.161 -4.965 1.00 61.38 73 ILE A C 1
ATOM 590 O O . ILE A 1 73 ? 24.453 -1.717 -5.732 1.00 61.38 73 ILE A O 1
ATOM 594 N N . PRO A 1 74 ? 23.972 -0.969 -3.666 1.00 62.62 74 PRO A N 1
ATOM 595 C CA . PRO A 1 74 ? 25.170 -1.533 -3.056 1.00 62.62 74 PRO A CA 1
ATOM 596 C C . PRO A 1 74 ? 25.143 -3.068 -3.101 1.00 62.62 74 PRO A C 1
ATOM 598 O O . PRO A 1 74 ? 24.219 -3.687 -2.578 1.00 62.62 74 PRO A O 1
ATOM 601 N N . LYS A 1 75 ? 26.197 -3.688 -3.651 1.00 60.53 75 LYS A N 1
ATOM 602 C CA . LYS A 1 75 ? 26.316 -5.153 -3.830 1.00 60.53 75 LYS A CA 1
ATOM 603 C C . LYS A 1 75 ? 26.034 -5.995 -2.573 1.00 60.53 75 LYS A C 1
ATOM 605 O O . LYS A 1 75 ? 25.595 -7.127 -2.706 1.00 60.53 75 LYS A O 1
ATOM 610 N N . GLY A 1 76 ? 26.260 -5.462 -1.368 1.00 64.75 76 GLY A N 1
ATOM 611 C CA . GLY A 1 76 ? 26.037 -6.200 -0.116 1.00 64.75 76 GLY A CA 1
ATOM 612 C C . GLY A 1 76 ? 24.565 -6.446 0.238 1.00 64.75 76 GLY A C 1
ATOM 613 O O . GLY A 1 76 ? 24.270 -7.394 0.954 1.00 64.75 76 GLY A O 1
ATOM 614 N N . ILE A 1 77 ? 23.638 -5.632 -0.278 1.00 66.50 77 ILE A N 1
ATOM 615 C CA . ILE A 1 77 ? 22.199 -5.773 0.010 1.00 66.50 77 ILE A CA 1
ATOM 616 C C . ILE A 1 77 ? 21.590 -6.947 -0.777 1.00 66.50 77 ILE A C 1
ATOM 618 O O . ILE A 1 77 ? 20.666 -7.600 -0.297 1.00 66.50 77 ILE A O 1
ATOM 622 N N . ASP A 1 78 ? 22.136 -7.248 -1.960 1.00 65.44 78 ASP A N 1
ATOM 623 C CA . ASP A 1 78 ? 21.682 -8.343 -2.830 1.00 65.44 78 ASP A CA 1
ATOM 624 C C . ASP A 1 78 ? 21.860 -9.717 -2.177 1.00 65.44 78 ASP A C 1
ATOM 626 O O . ASP A 1 78 ? 20.933 -10.530 -2.127 1.00 65.44 78 ASP A O 1
ATOM 630 N N . GLU A 1 79 ? 23.045 -9.957 -1.614 1.00 70.75 79 GLU A N 1
ATOM 631 C CA . GLU A 1 79 ? 23.393 -11.234 -0.990 1.00 70.75 79 GLU A CA 1
ATOM 632 C C . GLU A 1 79 ? 22.533 -11.511 0.250 1.00 70.75 79 GLU A C 1
ATOM 634 O O . GLU A 1 79 ? 21.957 -12.597 0.371 1.00 70.75 79 GLU A O 1
ATOM 639 N N . GLU A 1 80 ? 22.374 -10.515 1.128 1.00 75.00 80 GLU A N 1
ATOM 640 C CA . GLU A 1 80 ? 21.562 -10.626 2.345 1.00 75.00 80 GLU A CA 1
ATOM 641 C C . GLU A 1 80 ? 20.080 -10.863 2.016 1.00 75.00 80 GLU A C 1
ATOM 643 O O . GLU A 1 80 ? 19.427 -11.729 2.610 1.00 75.00 80 GLU A O 1
ATOM 648 N N . PHE A 1 81 ? 19.554 -10.155 1.013 1.00 71.12 81 PHE A N 1
ATOM 649 C CA . PHE A 1 81 ? 18.180 -10.328 0.553 1.00 71.12 81 PHE A CA 1
ATOM 650 C C . PHE A 1 81 ? 17.943 -11.719 -0.052 1.00 71.12 81 PHE A C 1
ATOM 652 O O . PHE A 1 81 ? 16.980 -12.408 0.308 1.00 71.12 81 PHE A O 1
ATOM 659 N N . CYS A 1 82 ? 18.841 -12.176 -0.928 1.00 70.00 82 CYS A N 1
ATOM 660 C CA . CYS A 1 82 ? 18.782 -13.513 -1.513 1.00 70.00 82 CYS A CA 1
ATOM 661 C C . CYS A 1 82 ? 18.812 -14.610 -0.440 1.00 70.00 82 CYS A C 1
ATOM 663 O O . CYS A 1 82 ? 18.108 -15.620 -0.550 1.00 70.00 82 CYS A O 1
ATOM 665 N N . GLU A 1 83 ? 19.607 -14.427 0.614 1.00 79.56 83 GLU A N 1
ATOM 666 C CA . GLU A 1 83 ? 19.684 -15.372 1.721 1.00 79.56 83 GLU A CA 1
ATOM 667 C C . GLU A 1 83 ? 18.413 -15.364 2.584 1.00 79.56 83 GLU A C 1
ATOM 669 O O . GLU A 1 83 ? 17.884 -16.431 2.913 1.00 79.56 83 GLU A O 1
ATOM 674 N N . ALA A 1 84 ? 17.860 -14.185 2.880 1.00 73.88 84 ALA A N 1
ATOM 675 C CA . ALA A 1 84 ? 16.589 -14.041 3.587 1.00 73.88 84 ALA A CA 1
ATOM 676 C C . ALA A 1 84 ? 15.432 -14.719 2.832 1.00 73.88 84 ALA A C 1
ATOM 678 O O . ALA A 1 84 ? 14.666 -15.486 3.422 1.00 73.88 84 ALA A O 1
ATOM 679 N N . MET A 1 85 ? 15.351 -14.534 1.511 1.00 69.00 85 MET A N 1
ATOM 680 C CA . MET A 1 85 ? 14.333 -15.180 0.674 1.00 69.00 85 MET A CA 1
ATOM 681 C C . MET A 1 85 ? 14.474 -16.710 0.652 1.00 69.00 85 MET A C 1
ATOM 683 O O . MET A 1 85 ? 13.470 -17.423 0.724 1.00 69.00 85 MET A O 1
ATOM 687 N N . LYS A 1 86 ? 15.707 -17.239 0.625 1.00 73.81 86 LYS A N 1
ATOM 688 C CA . LYS A 1 86 ? 15.958 -18.688 0.752 1.00 73.81 86 LYS A CA 1
ATOM 689 C C . LYS A 1 86 ? 15.489 -19.228 2.101 1.00 73.81 86 LYS A C 1
ATOM 691 O O . LYS A 1 86 ? 14.928 -20.322 2.144 1.00 73.81 86 LYS A O 1
ATOM 696 N N . ARG A 1 87 ? 15.695 -18.486 3.194 1.00 76.75 87 ARG A N 1
ATOM 697 C CA . ARG A 1 87 ? 15.226 -18.882 4.534 1.00 76.75 87 ARG A CA 1
ATOM 698 C C . ARG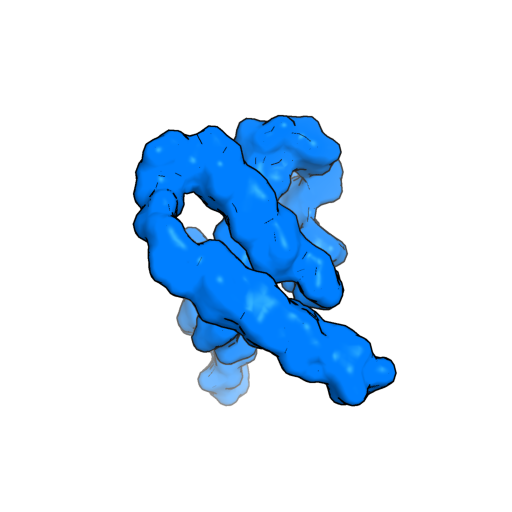 A 1 87 ? 13.701 -18.944 4.586 1.00 76.75 87 ARG A C 1
ATOM 700 O O . ARG A 1 87 ? 13.171 -19.957 5.023 1.00 76.75 87 ARG A O 1
ATOM 707 N N . LEU A 1 88 ? 13.008 -17.934 4.061 1.00 63.38 88 LEU A N 1
ATOM 708 C CA . LEU A 1 88 ? 11.541 -17.898 4.027 1.00 63.38 88 LEU A CA 1
ATOM 709 C C . LEU A 1 88 ? 10.936 -19.047 3.204 1.00 63.38 88 LEU A C 1
ATOM 711 O O . LEU A 1 88 ? 9.950 -19.641 3.621 1.00 63.38 88 LEU A O 1
ATOM 715 N N . SER A 1 89 ? 11.566 -19.427 2.086 1.00 61.88 89 SER A N 1
ATOM 716 C CA . SER A 1 89 ? 11.090 -20.535 1.237 1.00 61.88 89 SER A CA 1
ATOM 717 C C . SER A 1 89 ? 11.185 -21.932 1.867 1.00 61.88 89 SER A C 1
ATOM 719 O O . SER A 1 89 ? 10.580 -22.865 1.356 1.00 61.88 89 SER A O 1
ATOM 721 N N . LYS A 1 90 ? 11.955 -22.093 2.950 1.00 62.47 90 LYS A N 1
ATOM 722 C CA . LYS A 1 90 ? 12.144 -23.378 3.648 1.00 62.47 90 LYS A CA 1
ATOM 723 C C . LYS A 1 90 ? 11.197 -23.576 4.832 1.00 62.47 90 LYS A C 1
ATOM 725 O O . LYS A 1 90 ? 11.228 -24.633 5.452 1.00 62.47 90 LYS A O 1
ATOM 730 N N . VAL A 1 91 ? 10.432 -22.546 5.185 1.00 54.38 91 VAL A N 1
ATOM 731 C CA . VAL A 1 91 ? 9.538 -22.524 6.355 1.00 54.38 91 VAL A CA 1
ATOM 732 C C . VAL A 1 91 ? 8.060 -22.539 5.919 1.00 54.38 91 VAL A C 1
ATOM 734 O O . VAL A 1 91 ? 7.176 -22.540 6.770 1.00 54.38 91 VAL A O 1
ATOM 737 N N . ALA A 1 92 ? 7.798 -22.576 4.607 1.00 44.91 92 ALA A N 1
ATOM 738 C CA . ALA A 1 92 ? 6.473 -22.699 3.998 1.00 44.91 92 ALA A CA 1
ATOM 739 C C . ALA A 1 92 ? 6.194 -24.137 3.541 1.00 44.91 92 ALA A C 1
ATOM 741 O O . ALA A 1 92 ? 7.148 -24.789 3.055 1.00 44.91 92 ALA A O 1
#

InterPro domains:
  IPR008209 Phosphoenolpyruvate carboxykinase, GTP-utilising [PTHR11561] (1-57)
  IPR013035 Phosphoenolpyruvate carboxykinase, C-terminal [G3DSA:3.90.228.20] (1-91)
  IPR035077 Phosphoenolpyruvate carboxykinase, C-terminal P-loop domain [PF00821] (1-67)

Sequence (92 aa):
MNLFLKRSDNTYEWPGYGDNIRIFDWIIRRLTADEKNTAVITPIGLIPQEAAMQLELNTARRIYEHAMGASNIPKGIDEEFCEAMKRLSKVA

Foldseek 3Di:
DDQADADPVRDTPHPDDPLVLLVVLLVLCVVVVVDPPQWDQDPVGTDGDPVSSDDDLCSLVVVVVSVVVPPDDDPVVVVVSVVVNVVVVVVD

Organism: Anisakis simplex (NCBI:txid6269)

pLDDT: mean 79.61, std 12.3, range [44.91, 97.69]